Protein AF-A0A2A2RXU0-F1 (afdb_monomer_lite)

Sequence (77 aa):
MNPSPAITLTQTVEQLERLNSALAALRRDLLPGQPRKFAILAEGPLEDMRRLQEEIQQLTCVITAGGASHQELALAG

Foldseek 3Di:
DDDDLVVVLVVLVVVLVVLVVVLVVLCVVACVPPVVVNVVVVPVSVVSNVVSVVSNVVSVVVVVVVVVVVVVVVVPD

Structure (mmCIF, N/CA/C/O backbone):
data_AF-A0A2A2RXU0-F1
#
_entry.id   AF-A0A2A2RXU0-F1
#
loop_
_atom_site.group_PDB
_atom_site.id
_atom_site.type_symbol
_atom_site.label_atom_id
_atom_site.label_alt_id
_atom_site.label_comp_id
_atom_site.label_asym_id
_atom_site.label_entity_id
_atom_site.label_seq_id
_atom_site.pdbx_PDB_ins_code
_atom_site.Cartn_x
_atom_site.Cartn_y
_atom_site.Cartn_z
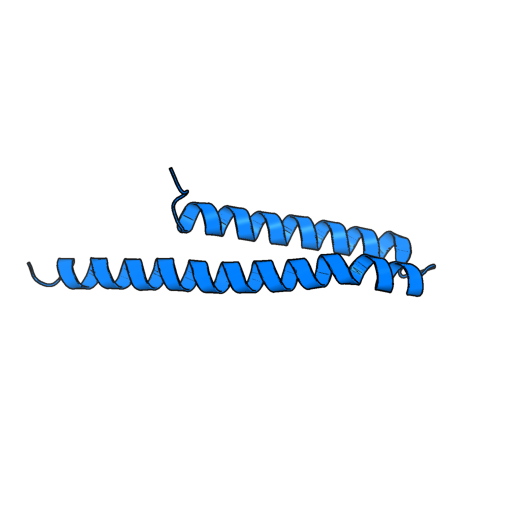_atom_site.occupancy
_atom_site.B_iso_or_equiv
_atom_site.auth_seq_id
_atom_site.auth_comp_id
_atom_site.auth_asym_id
_atom_site.auth_atom_id
_atom_site.pdbx_PDB_model_num
ATOM 1 N N . MET A 1 1 ? 22.947 8.926 -10.995 1.00 59.38 1 MET A N 1
ATOM 2 C CA . MET A 1 1 ? 22.648 7.660 -11.698 1.00 59.38 1 MET A CA 1
ATOM 3 C C . MET A 1 1 ? 21.215 7.302 -11.357 1.00 59.38 1 MET A C 1
ATOM 5 O O . MET A 1 1 ? 20.920 7.242 -10.172 1.00 59.38 1 MET A O 1
ATOM 9 N N . ASN A 1 2 ? 20.328 7.158 -12.343 1.00 75.06 2 ASN A N 1
ATOM 10 C CA . ASN A 1 2 ? 18.981 6.648 -12.074 1.00 75.06 2 ASN A CA 1
ATOM 11 C C . ASN A 1 2 ? 19.084 5.153 -11.717 1.00 75.06 2 ASN A C 1
ATOM 13 O O . ASN A 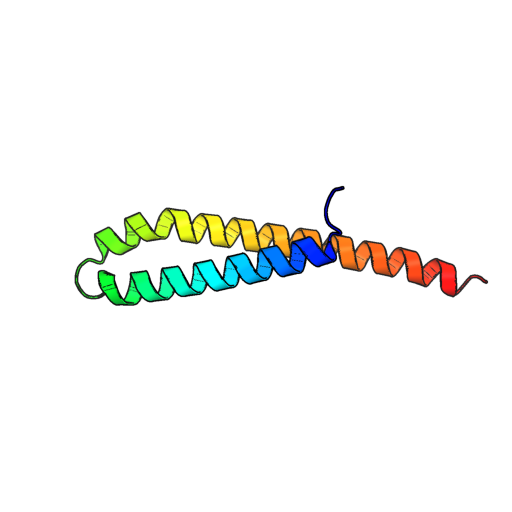1 2 ? 19.883 4.460 -12.356 1.00 75.06 2 ASN A O 1
ATOM 17 N N . PRO A 1 3 ? 18.360 4.662 -10.693 1.00 83.44 3 PRO A N 1
ATOM 18 C CA . PRO A 1 3 ? 18.368 3.244 -10.345 1.00 83.44 3 PRO A CA 1
ATOM 19 C C . PRO A 1 3 ? 17.879 2.388 -11.521 1.00 83.44 3 PRO A C 1
ATOM 21 O O . PRO A 1 3 ? 17.087 2.838 -12.348 1.00 83.44 3 PRO A O 1
ATOM 24 N N . SER A 1 4 ? 18.369 1.148 -11.602 1.00 93.50 4 SER A N 1
ATOM 25 C CA . SER A 1 4 ? 17.857 0.168 -12.568 1.00 93.50 4 SER A CA 1
ATOM 26 C C . SER A 1 4 ? 16.369 -0.104 -12.298 1.00 93.50 4 SER A C 1
ATOM 28 O O . SER A 1 4 ? 16.005 -0.206 -11.123 1.00 93.50 4 SER A O 1
ATOM 30 N N . PRO A 1 5 ? 15.528 -0.314 -13.332 1.00 93.25 5 PRO A N 1
ATOM 31 C CA . PRO A 1 5 ? 14.109 -0.635 -13.160 1.00 93.25 5 PRO A CA 1
ATOM 32 C C . PRO A 1 5 ? 13.843 -1.791 -12.187 1.00 93.25 5 PRO A C 1
ATOM 34 O O . PRO A 1 5 ? 12.862 -1.758 -11.453 1.00 93.25 5 PRO A O 1
ATOM 37 N N . ALA A 1 6 ? 14.734 -2.787 -12.127 1.00 94.12 6 ALA A N 1
ATOM 38 C CA . ALA A 1 6 ? 14.618 -3.906 -11.189 1.00 94.12 6 ALA A CA 1
ATOM 39 C C . ALA A 1 6 ? 14.811 -3.482 -9.722 1.00 94.12 6 ALA A C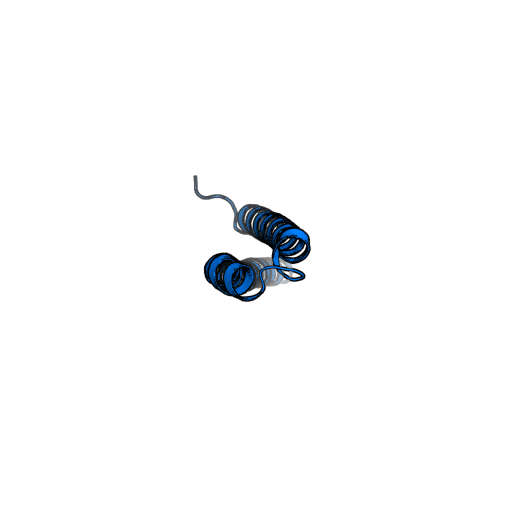 1
ATOM 41 O O . ALA A 1 6 ? 14.107 -3.969 -8.844 1.00 94.12 6 ALA A O 1
ATOM 42 N N . ILE A 1 7 ? 15.736 -2.554 -9.455 1.00 96.06 7 ILE A N 1
ATOM 43 C CA . ILE A 1 7 ? 15.949 -2.009 -8.107 1.00 96.06 7 ILE A CA 1
ATOM 44 C C . ILE A 1 7 ? 14.740 -1.167 -7.703 1.00 96.06 7 ILE A C 1
ATOM 46 O O . ILE A 1 7 ? 14.241 -1.320 -6.590 1.00 96.06 7 ILE A O 1
ATOM 50 N N . THR A 1 8 ? 14.248 -0.323 -8.616 1.00 96.75 8 THR A N 1
ATOM 51 C CA . THR A 1 8 ? 13.041 0.474 -8.380 1.00 96.75 8 THR A CA 1
ATOM 52 C C . THR A 1 8 ? 11.848 -0.430 -8.089 1.00 96.75 8 THR A C 1
ATOM 54 O O . THR A 1 8 ? 11.175 -0.209 -7.094 1.00 96.75 8 THR A O 1
ATOM 57 N N . LEU A 1 9 ? 11.643 -1.505 -8.860 1.00 97.62 9 LEU A N 1
ATOM 58 C CA . LEU A 1 9 ? 10.545 -2.449 -8.633 1.00 97.62 9 LEU A CA 1
ATOM 59 C C . LEU A 1 9 ? 10.579 -3.039 -7.218 1.00 97.62 9 LEU A C 1
ATOM 61 O O . LEU A 1 9 ? 9.562 -3.011 -6.527 1.00 97.62 9 LEU A O 1
ATOM 65 N N . THR A 1 10 ? 11.738 -3.527 -6.770 1.00 97.94 10 THR A N 1
ATOM 66 C CA . THR A 1 10 ? 11.895 -4.051 -5.405 1.00 97.94 10 THR A CA 1
ATOM 67 C C . THR A 1 10 ? 11.535 -2.993 -4.362 1.00 97.94 10 THR A C 1
ATOM 69 O O . THR A 1 10 ? 10.753 -3.265 -3.454 1.00 97.94 10 THR A O 1
ATOM 72 N N . GLN A 1 11 ? 12.031 -1.764 -4.517 1.00 98.19 11 GLN A N 1
ATOM 73 C CA . GLN A 1 11 ? 11.749 -0.670 -3.583 1.00 98.19 11 GLN A CA 1
ATOM 74 C C . GLN A 1 11 ? 10.262 -0.283 -3.556 1.00 98.19 11 GLN A C 1
ATOM 76 O O . GLN A 1 11 ? 9.710 -0.057 -2.475 1.00 98.19 11 GLN A O 1
ATOM 81 N N . THR A 1 12 ? 9.604 -0.237 -4.717 1.00 98.31 12 THR A N 1
ATOM 82 C CA . THR A 1 12 ? 8.172 0.074 -4.839 1.00 98.31 12 THR A CA 1
ATOM 83 C C . THR A 1 12 ? 7.316 -1.018 -4.188 1.00 98.31 12 THR A C 1
ATOM 85 O O . THR A 1 12 ? 6.362 -0.702 -3.472 1.00 98.31 12 THR A O 1
ATOM 88 N N . VAL A 1 13 ? 7.681 -2.297 -4.350 1.00 98.62 13 VAL A N 1
ATOM 89 C CA . VAL A 1 13 ? 7.014 -3.423 -3.668 1.00 98.62 13 VAL A CA 1
ATOM 90 C C . VAL A 1 13 ? 7.166 -3.311 -2.153 1.00 98.62 13 VAL A C 1
ATOM 92 O O . VAL A 1 13 ? 6.165 -3.340 -1.437 1.00 98.62 13 VAL A O 1
ATOM 95 N N . GLU A 1 14 ? 8.381 -3.097 -1.649 1.00 98.69 14 GLU A N 1
ATOM 96 C CA . GLU A 1 14 ? 8.605 -2.938 -0.208 1.00 98.69 14 GLU A CA 1
ATOM 97 C C . GLU A 1 14 ? 7.834 -1.736 0.366 1.00 98.69 14 GLU A C 1
ATOM 99 O O . GLU A 1 14 ? 7.347 -1.767 1.500 1.00 98.69 14 GLU A O 1
ATOM 104 N N . GLN A 1 15 ? 7.712 -0.647 -0.400 1.00 98.56 15 GLN A N 1
ATOM 105 C CA . GLN A 1 15 ? 6.917 0.507 0.011 1.00 98.56 15 GLN A CA 1
ATOM 106 C C . GLN A 1 15 ? 5.429 0.162 0.110 1.00 98.56 15 GLN A C 1
ATOM 108 O O . GLN A 1 15 ? 4.789 0.540 1.096 1.00 98.56 15 GLN A O 1
ATOM 113 N N . LEU A 1 16 ? 4.894 -0.584 -0.858 1.00 98.75 16 LEU A N 1
ATOM 114 C CA . LEU A 1 16 ? 3.512 -1.057 -0.834 1.00 98.75 16 LEU A CA 1
ATOM 115 C C . LEU A 1 16 ? 3.250 -1.974 0.372 1.00 98.75 16 LEU A C 1
ATOM 117 O O . LEU A 1 16 ? 2.229 -1.822 1.046 1.00 98.75 16 LEU A O 1
ATOM 121 N N . GLU A 1 17 ? 4.177 -2.875 0.700 1.00 98.62 17 GLU A N 1
ATOM 122 C CA . GLU A 1 17 ? 4.073 -3.770 1.863 1.00 98.62 17 GLU A CA 1
ATOM 123 C C . GLU A 1 17 ? 4.069 -3.010 3.196 1.00 98.62 17 GLU A C 1
ATOM 125 O O . GLU A 1 17 ? 3.244 -3.286 4.081 1.00 98.62 17 GLU A O 1
ATOM 130 N N . ARG A 1 18 ? 4.954 -2.013 3.339 1.00 98.56 18 ARG A N 1
ATOM 131 C CA . ARG A 1 18 ? 4.986 -1.137 4.520 1.00 98.56 18 ARG A CA 1
ATOM 132 C C . ARG A 1 18 ? 3.678 -0.365 4.674 1.00 98.56 18 ARG A C 1
ATOM 134 O O . ARG A 1 18 ? 3.133 -0.307 5.777 1.00 98.56 18 ARG A O 1
ATOM 141 N N . LEU A 1 19 ? 3.155 0.189 3.580 1.00 98.12 19 LEU A N 1
ATOM 142 C CA . LEU A 1 19 ? 1.912 0.958 3.595 1.00 98.12 19 LEU A CA 1
ATOM 143 C C . LEU A 1 19 ? 0.701 0.077 3.927 1.00 98.12 19 LEU A C 1
ATOM 145 O O . LEU A 1 19 ? -0.125 0.454 4.759 1.00 98.12 19 LEU A O 1
ATOM 149 N N . ASN A 1 20 ? 0.645 -1.132 3.366 1.00 98.25 20 ASN A N 1
ATOM 150 C CA . ASN A 1 20 ? -0.386 -2.116 3.688 1.00 98.25 20 ASN A CA 1
ATOM 151 C C . ASN A 1 20 ? -0.360 -2.493 5.183 1.00 98.25 20 ASN A C 1
ATOM 153 O O . ASN A 1 20 ? -1.397 -2.523 5.849 1.00 98.25 20 ASN A O 1
ATOM 157 N N . SER A 1 21 ? 0.835 -2.699 5.744 1.00 98.50 21 SER A N 1
ATOM 158 C CA . SER A 1 21 ? 1.012 -2.991 7.173 1.00 98.50 21 SER A CA 1
ATOM 159 C C . SER A 1 21 ? 0.551 -1.831 8.064 1.00 98.50 21 SER A C 1
ATOM 161 O O . SER A 1 21 ? -0.151 -2.050 9.055 1.00 98.50 21 SER A O 1
ATOM 163 N N . ALA A 1 22 ? 0.885 -0.592 7.692 1.00 97.81 22 ALA A N 1
ATOM 164 C CA . ALA A 1 22 ? 0.448 0.606 8.407 1.00 97.81 22 ALA A CA 1
ATOM 165 C C . ALA A 1 22 ? -1.081 0.780 8.361 1.00 97.81 22 ALA A C 1
ATOM 167 O O . ALA A 1 22 ? -1.706 1.043 9.390 1.00 97.81 22 ALA A O 1
ATOM 168 N N . LEU A 1 23 ? -1.704 0.565 7.198 1.00 98.12 23 LEU A N 1
ATOM 169 C CA . LEU A 1 23 ? -3.156 0.654 7.046 1.00 98.12 23 LEU A CA 1
ATOM 170 C C . LEU A 1 23 ? -3.882 -0.440 7.844 1.00 98.12 23 LEU A C 1
ATOM 172 O O . LEU A 1 23 ? -4.927 -0.186 8.450 1.00 98.12 23 LEU A O 1
ATOM 176 N N . ALA A 1 24 ? -3.314 -1.647 7.908 1.00 98.38 24 ALA A N 1
ATOM 177 C CA . ALA A 1 24 ? -3.847 -2.733 8.724 1.00 98.38 24 ALA A CA 1
ATOM 178 C C . ALA A 1 24 ? -3.797 -2.420 10.230 1.00 98.38 24 ALA A C 1
ATOM 180 O O . ALA A 1 24 ? -4.744 -2.759 10.950 1.00 98.38 24 ALA A O 1
ATOM 181 N N . ALA A 1 25 ? -2.729 -1.770 10.705 1.00 98.38 25 ALA A N 1
ATOM 182 C CA . ALA A 1 25 ? -2.634 -1.277 12.079 1.00 98.38 25 ALA A CA 1
ATOM 183 C C . ALA A 1 25 ? -3.678 -0.180 12.343 1.00 98.38 25 ALA A C 1
ATOM 185 O O . ALA A 1 25 ? -4.502 -0.323 13.244 1.00 98.38 25 ALA A O 1
ATOM 186 N N . LEU A 1 26 ? -3.753 0.830 11.469 1.00 97.81 26 LEU A N 1
ATOM 187 C CA . LEU A 1 26 ? -4.734 1.915 11.564 1.00 97.81 26 LEU A CA 1
ATOM 188 C C . LEU A 1 26 ? -6.178 1.391 11.622 1.00 97.81 26 LEU A C 1
ATOM 190 O O . LEU A 1 26 ? -6.995 1.867 12.412 1.00 97.81 26 LEU A O 1
ATOM 194 N N . ARG A 1 27 ? -6.493 0.379 10.805 1.00 98.12 27 ARG A N 1
ATOM 195 C CA . ARG A 1 27 ? -7.806 -0.276 10.793 1.00 98.12 27 ARG A CA 1
ATOM 196 C C . ARG A 1 27 ? -8.116 -0.942 12.127 1.00 98.12 27 ARG A C 1
ATOM 198 O O . ARG A 1 27 ? -9.233 -0.811 12.615 1.00 98.12 27 ARG A O 1
ATOM 205 N N . ARG A 1 28 ? -7.152 -1.654 12.709 1.00 98.44 28 ARG A N 1
ATOM 206 C CA . ARG A 1 28 ? -7.316 -2.340 13.998 1.00 98.44 28 ARG A CA 1
ATOM 207 C C . ARG A 1 28 ? -7.588 -1.351 15.127 1.00 98.44 28 ARG A C 1
ATOM 209 O O . ARG A 1 28 ? -8.466 -1.604 15.946 1.00 98.44 28 ARG A O 1
ATOM 216 N N . ASP A 1 29 ? -6.876 -0.231 15.116 1.00 98.19 29 ASP A N 1
ATOM 217 C CA . ASP A 1 29 ? -6.918 0.752 16.197 1.00 98.19 29 ASP A CA 1
ATOM 218 C C . ASP A 1 29 ? -8.156 1.653 16.122 1.00 98.19 29 ASP A C 1
ATOM 220 O O . ASP A 1 29 ? -8.699 2.060 17.150 1.00 98.19 29 ASP A O 1
ATOM 224 N N . LEU A 1 30 ? -8.620 1.980 14.909 1.00 98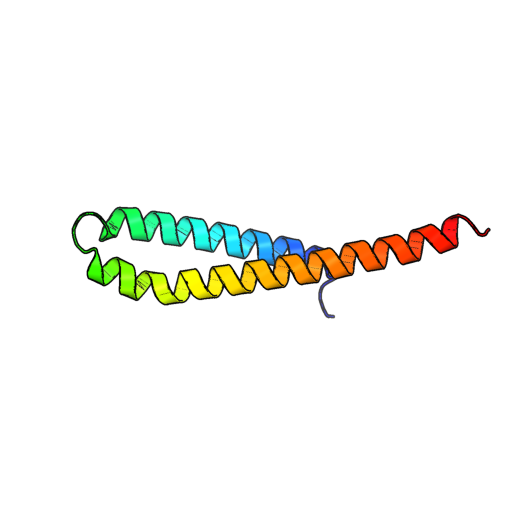.19 30 LEU A N 1
ATOM 225 C CA . LEU A 1 30 ? -9.673 2.979 14.718 1.00 98.19 30 LEU A CA 1
ATOM 226 C C . LEU A 1 30 ? -11.012 2.411 14.264 1.00 98.19 30 LEU A C 1
ATOM 228 O O . LEU A 1 30 ? -12.038 2.945 14.677 1.00 98.19 30 LEU A O 1
ATOM 232 N N . LEU A 1 31 ? -11.057 1.367 13.433 1.00 96.62 31 LEU A N 1
ATOM 233 C CA . LEU A 1 31 ? -12.322 0.931 12.831 1.00 96.62 31 LEU A CA 1
ATOM 234 C C . LEU A 1 31 ? -13.386 0.505 13.866 1.00 96.62 31 LEU A C 1
ATOM 236 O O . LEU A 1 31 ? -14.537 0.904 13.685 1.00 96.62 31 LEU A O 1
ATOM 240 N N . PRO A 1 32 ? -13.054 -0.218 14.960 1.00 98.06 32 PRO A N 1
ATOM 241 C CA . PRO A 1 32 ? -14.065 -0.677 15.917 1.00 98.06 32 PRO A CA 1
ATOM 242 C C . PRO A 1 32 ? -14.797 0.443 16.672 1.00 98.06 32 PRO A C 1
ATOM 244 O O . PRO A 1 32 ? -15.956 0.267 17.033 1.00 98.06 32 PRO A O 1
ATOM 247 N N . GLY A 1 33 ? -14.141 1.582 16.926 1.00 98.12 33 GLY A N 1
ATOM 248 C CA . GLY A 1 33 ? -14.702 2.668 17.749 1.00 98.12 33 GLY A CA 1
ATOM 249 C C . GLY A 1 33 ? -14.808 4.026 17.055 1.00 98.12 33 GLY A C 1
ATOM 250 O O . GLY A 1 33 ? -15.508 4.914 17.532 1.00 98.12 33 GLY A O 1
ATOM 251 N N . GLN A 1 34 ? -14.108 4.219 15.938 1.00 98.00 34 GLN A N 1
ATOM 252 C CA . GLN A 1 34 ? -13.996 5.489 15.218 1.00 98.00 34 GLN A CA 1
ATOM 253 C C . GLN A 1 34 ? -14.025 5.271 13.687 1.00 98.00 34 GLN A C 1
ATOM 255 O O . GLN A 1 34 ? -13.119 5.727 12.980 1.00 98.00 34 GLN A O 1
ATOM 260 N N . PRO A 1 35 ? -15.067 4.621 13.128 1.00 97.75 35 PRO A N 1
ATOM 261 C CA . PRO A 1 35 ? -15.098 4.226 11.715 1.00 97.75 35 PRO A CA 1
ATOM 262 C C . PRO A 1 35 ? -14.996 5.414 10.749 1.00 97.75 35 PRO A C 1
ATOM 264 O O . PRO A 1 35 ? -14.307 5.330 9.736 1.00 97.75 35 PRO A O 1
ATOM 267 N N . ARG A 1 36 ? -15.604 6.561 11.085 1.00 98.25 36 ARG A N 1
ATOM 268 C CA . ARG A 1 36 ? -15.502 7.782 10.266 1.00 98.25 36 ARG A CA 1
ATOM 269 C C . ARG A 1 36 ? -14.084 8.355 10.245 1.00 98.25 36 ARG A C 1
ATOM 271 O O . ARG A 1 36 ? -13.630 8.822 9.209 1.00 98.25 36 ARG A O 1
ATOM 278 N N . LYS A 1 37 ? -13.380 8.311 11.380 1.00 97.62 37 LYS A N 1
ATOM 279 C CA . LYS A 1 37 ? -11.988 8.770 11.470 1.00 97.62 37 LYS A CA 1
ATOM 280 C C . LYS A 1 37 ? -11.063 7.844 10.686 1.00 97.62 37 LYS A C 1
ATOM 282 O O . LYS A 1 37 ? -10.184 8.335 9.989 1.00 97.62 37 LYS A O 1
ATOM 287 N N . PHE A 1 38 ? -11.291 6.531 10.772 1.00 98.44 38 PHE A N 1
ATOM 288 C CA . PHE A 1 38 ? -10.578 5.563 9.945 1.00 98.44 38 PHE A CA 1
ATOM 289 C C . PHE A 1 38 ? -10.764 5.862 8.456 1.00 98.44 38 PHE A C 1
ATOM 291 O O . PHE A 1 38 ? -9.766 5.970 7.759 1.00 98.44 38 PHE A O 1
ATOM 298 N N . ALA A 1 39 ? -12.005 6.052 7.988 1.00 97.81 39 ALA A N 1
ATOM 299 C CA . ALA A 1 39 ? -12.282 6.323 6.577 1.00 97.81 39 ALA A CA 1
ATOM 300 C C . ALA A 1 39 ? -11.485 7.529 6.053 1.00 97.81 39 ALA A C 1
ATOM 302 O O . ALA A 1 39 ? -10.735 7.381 5.097 1.00 97.81 39 ALA A O 1
ATOM 303 N N . ILE A 1 40 ? -11.550 8.668 6.753 1.00 98.12 40 ILE A N 1
ATOM 304 C CA . ILE A 1 40 ? -10.831 9.895 6.369 1.00 98.12 40 ILE A CA 1
ATOM 305 C C . ILE A 1 40 ? -9.312 9.668 6.331 1.00 98.12 40 ILE A C 1
ATOM 307 O O . ILE A 1 40 ? -8.638 10.092 5.399 1.00 98.12 40 ILE A O 1
ATOM 311 N N . LEU A 1 41 ? -8.753 9.000 7.345 1.00 97.75 41 LEU A N 1
ATOM 312 C CA . LEU A 1 41 ? -7.308 8.761 7.415 1.00 97.75 41 LEU A CA 1
ATOM 313 C C . LEU A 1 41 ? -6.828 7.681 6.436 1.00 97.75 41 LEU A C 1
ATOM 315 O O . LEU A 1 41 ? -5.645 7.657 6.110 1.00 97.75 41 LEU A O 1
ATOM 319 N N . ALA A 1 42 ? -7.715 6.792 5.986 1.00 98.06 42 ALA A N 1
ATOM 320 C CA . ALA A 1 42 ? -7.405 5.732 5.034 1.00 98.06 42 ALA A CA 1
ATOM 321 C C . ALA A 1 42 ? -7.409 6.211 3.575 1.00 98.06 42 ALA A C 1
ATOM 323 O O . ALA A 1 42 ? -6.752 5.579 2.754 1.00 98.06 42 ALA A O 1
ATOM 324 N N . GLU A 1 43 ? -8.098 7.311 3.245 1.00 97.75 43 GLU A N 1
ATOM 325 C CA . GLU A 1 43 ? -8.217 7.824 1.868 1.00 97.75 43 GLU A CA 1
ATOM 326 C C . GLU A 1 43 ? -6.853 8.049 1.198 1.00 97.75 43 GLU A C 1
ATOM 328 O O . GLU A 1 43 ? -6.598 7.501 0.128 1.00 97.75 43 GLU A O 1
ATOM 333 N N . GLY A 1 44 ? -5.956 8.797 1.850 1.00 97.06 44 GLY A N 1
ATOM 334 C CA . GLY A 1 44 ? -4.603 9.053 1.339 1.00 97.06 44 GLY A CA 1
ATOM 335 C C . GLY A 1 44 ? -3.787 7.768 1.132 1.00 97.06 44 GLY A C 1
ATOM 336 O O . GLY A 1 44 ? -3.372 7.500 0.007 1.00 97.06 44 GLY A O 1
ATOM 337 N N . PRO A 1 45 ? -3.612 6.927 2.170 1.00 97.06 45 PRO A N 1
ATOM 338 C CA . PRO A 1 45 ? -2.934 5.639 2.045 1.00 97.06 45 PRO A CA 1
ATOM 339 C C . PRO A 1 45 ? -3.496 4.732 0.945 1.00 97.06 45 PRO A C 1
ATOM 341 O O . PRO A 1 45 ? -2.725 4.093 0.237 1.00 97.06 45 PRO A O 1
ATOM 344 N N . LEU A 1 46 ? -4.819 4.661 0.775 1.00 98.19 46 LEU A N 1
ATOM 345 C CA . LEU A 1 46 ? -5.435 3.836 -0.270 1.00 98.19 46 LEU A CA 1
ATOM 346 C C . LEU A 1 46 ? -5.117 4.355 -1.678 1.00 98.19 46 LEU A C 1
ATOM 348 O O . LEU A 1 46 ? -4.839 3.560 -2.577 1.00 98.19 46 LEU A O 1
ATOM 352 N N . GLU A 1 47 ? -5.119 5.672 -1.867 1.00 98.50 47 GLU A N 1
ATOM 353 C CA . GLU A 1 47 ? -4.718 6.290 -3.132 1.00 98.50 47 GLU A CA 1
ATOM 354 C C . GLU A 1 47 ? -3.223 6.073 -3.420 1.00 98.50 47 GLU A C 1
ATOM 356 O O . GLU A 1 47 ? -2.856 5.724 -4.544 1.00 98.50 47 GLU A O 1
ATOM 361 N N . ASP A 1 48 ? -2.359 6.187 -2.411 1.00 98.38 48 ASP A N 1
ATOM 362 C CA . ASP A 1 48 ? -0.929 5.893 -2.551 1.00 98.38 48 ASP A CA 1
ATOM 363 C C . ASP A 1 48 ? -0.686 4.415 -2.903 1.00 98.38 48 ASP A C 1
ATOM 365 O O . ASP A 1 48 ? 0.134 4.111 -3.771 1.00 98.38 48 ASP A O 1
ATOM 369 N N . MET A 1 49 ? -1.440 3.482 -2.305 1.00 98.50 49 MET A N 1
ATOM 370 C CA . MET A 1 49 ? -1.381 2.060 -2.670 1.00 98.50 49 MET A CA 1
ATOM 371 C C . MET A 1 49 ? -1.739 1.835 -4.142 1.00 98.50 49 MET A C 1
ATOM 373 O O . MET A 1 49 ? -1.049 1.073 -4.821 1.00 98.50 49 MET A O 1
ATOM 377 N N . ARG A 1 50 ? -2.780 2.508 -4.651 1.00 98.50 50 ARG A N 1
ATOM 378 C CA . ARG A 1 50 ? -3.179 2.418 -6.064 1.00 98.50 50 ARG A CA 1
ATOM 379 C C . ARG A 1 50 ? -2.050 2.884 -6.989 1.00 98.50 50 ARG A C 1
ATOM 381 O O . ARG A 1 50 ? -1.740 2.204 -7.963 1.00 98.50 50 ARG A O 1
ATOM 388 N N . ARG A 1 51 ? -1.389 3.997 -6.658 1.00 98.62 51 ARG A N 1
ATOM 389 C CA . ARG A 1 51 ? -0.256 4.523 -7.443 1.00 98.62 51 ARG A CA 1
ATOM 390 C C . ARG A 1 51 ? 0.941 3.578 -7.448 1.00 98.62 51 ARG A C 1
ATOM 392 O O . ARG A 1 51 ? 1.499 3.315 -8.508 1.00 98.62 51 ARG A O 1
ATOM 399 N N . LEU A 1 52 ? 1.303 3.026 -6.288 1.00 98.69 52 LEU A N 1
ATOM 400 C CA . LEU A 1 52 ? 2.402 2.059 -6.184 1.00 98.69 52 LEU A CA 1
ATOM 401 C C . LEU A 1 52 ? 2.116 0.791 -7.000 1.00 98.69 52 LEU A C 1
ATOM 403 O O . LEU A 1 52 ? 3.015 0.255 -7.642 1.00 98.69 52 LEU A O 1
ATOM 407 N N . GLN A 1 53 ? 0.866 0.318 -7.019 1.00 98.69 53 GLN A N 1
ATOM 408 C CA . GLN A 1 53 ? 0.463 -0.821 -7.849 1.00 98.69 53 GLN A CA 1
ATOM 409 C C . GLN A 1 53 ? 0.601 -0.528 -9.349 1.00 98.69 53 GLN A C 1
ATOM 411 O O . GLN A 1 53 ? 1.087 -1.382 -10.091 1.00 98.69 53 GLN A O 1
ATOM 416 N N . GLU A 1 54 ? 0.218 0.669 -9.796 1.00 98.56 54 GLU A N 1
ATOM 417 C CA . GLU A 1 54 ? 0.401 1.103 -11.188 1.00 98.56 54 GLU A CA 1
ATOM 418 C C . GLU A 1 54 ? 1.885 1.193 -11.562 1.00 98.56 54 GLU A C 1
ATOM 420 O O . GLU A 1 54 ? 2.290 0.718 -12.623 1.00 98.56 54 GLU A O 1
ATOM 425 N N . GLU A 1 55 ? 2.718 1.726 -10.671 1.00 98.31 55 GLU A N 1
ATOM 426 C CA . GLU A 1 55 ? 4.165 1.800 -10.874 1.00 98.31 55 GLU A CA 1
ATOM 427 C C . GLU A 1 55 ? 4.807 0.402 -10.950 1.00 98.31 55 GLU A C 1
ATOM 429 O O . GLU A 1 55 ? 5.602 0.134 -11.852 1.00 98.31 55 GLU A O 1
ATOM 434 N N . ILE A 1 56 ? 4.402 -0.533 -10.082 1.00 98.38 56 ILE A N 1
ATOM 435 C CA . ILE A 1 56 ? 4.829 -1.943 -10.137 1.00 98.38 56 ILE A CA 1
ATOM 436 C C . ILE A 1 56 ? 4.480 -2.569 -11.492 1.00 98.38 56 ILE A C 1
ATOM 438 O O . ILE A 1 56 ? 5.317 -3.256 -12.089 1.00 98.38 56 ILE A O 1
ATOM 442 N N . GLN A 1 57 ? 3.267 -2.332 -12.000 1.00 98.25 57 GLN A N 1
ATOM 443 C CA . GLN A 1 57 ? 2.840 -2.843 -13.306 1.00 98.25 57 GLN A CA 1
ATOM 444 C C . GLN A 1 57 ? 3.700 -2.271 -14.440 1.00 98.25 57 GLN A C 1
ATOM 446 O O . GLN A 1 57 ? 4.163 -3.022 -15.303 1.00 98.25 57 GLN A O 1
ATOM 451 N N . GLN A 1 58 ? 3.965 -0.964 -14.417 1.00 97.31 58 GLN A N 1
ATOM 452 C CA . GLN A 1 58 ? 4.805 -0.295 -15.413 1.00 97.31 58 GLN A CA 1
ATOM 453 C C . GLN A 1 58 ? 6.245 -0.819 -15.388 1.00 97.31 58 GLN A C 1
ATOM 455 O O . GLN A 1 58 ? 6.782 -1.190 -16.432 1.00 97.31 58 GLN A O 1
ATOM 460 N N . LEU A 1 59 ? 6.856 -0.914 -14.206 1.00 96.00 59 LEU A N 1
ATOM 461 C CA . LEU A 1 59 ? 8.221 -1.418 -14.039 1.00 96.00 59 LEU A CA 1
ATOM 462 C C . LEU A 1 59 ? 8.341 -2.880 -14.480 1.00 96.00 59 LEU A C 1
ATOM 464 O O . LEU A 1 59 ? 9.293 -3.238 -15.173 1.00 96.00 59 LEU A O 1
ATOM 468 N N . THR A 1 60 ? 7.348 -3.710 -14.156 1.00 96.06 60 THR A N 1
ATOM 469 C CA . THR A 1 60 ? 7.291 -5.108 -14.610 1.00 96.06 60 THR A CA 1
ATOM 470 C C . THR A 1 60 ? 7.217 -5.200 -16.137 1.00 96.06 60 THR A C 1
ATOM 472 O O . THR A 1 60 ? 7.934 -5.998 -16.746 1.00 96.06 60 THR A O 1
ATOM 475 N N . CYS A 1 61 ? 6.406 -4.353 -16.778 1.00 95.12 61 CYS A N 1
ATOM 476 C CA . CYS A 1 61 ? 6.324 -4.272 -18.238 1.00 95.12 61 CYS A CA 1
ATOM 477 C C . CYS A 1 61 ? 7.676 -3.874 -18.858 1.00 95.12 61 CYS A C 1
ATOM 479 O O . CYS A 1 61 ? 8.154 -4.533 -19.779 1.00 95.12 61 CYS A O 1
ATOM 481 N N . VAL A 1 62 ? 8.351 -2.863 -18.301 1.00 93.31 62 VAL A N 1
ATOM 482 C CA . VAL A 1 62 ? 9.678 -2.424 -18.769 1.00 93.31 62 VAL A CA 1
ATOM 483 C C . VAL A 1 62 ? 10.722 -3.538 -18.645 1.00 93.31 62 VAL A C 1
ATOM 485 O O . VAL A 1 62 ? 11.481 -3.774 -19.584 1.00 93.31 62 VAL A O 1
ATOM 488 N N . ILE A 1 63 ? 10.762 -4.245 -17.513 1.00 93.12 63 ILE A N 1
ATOM 489 C CA . ILE A 1 63 ? 11.729 -5.329 -17.276 1.00 93.12 63 ILE A CA 1
ATOM 490 C C . ILE A 1 63 ? 11.492 -6.495 -18.242 1.00 93.12 63 ILE A C 1
ATOM 492 O O . ILE A 1 63 ? 12.440 -7.012 -18.831 1.00 93.12 63 ILE A O 1
ATOM 496 N N . THR A 1 64 ? 10.234 -6.893 -18.437 1.00 92.75 64 THR A N 1
ATOM 497 C CA . THR A 1 64 ? 9.883 -8.005 -19.335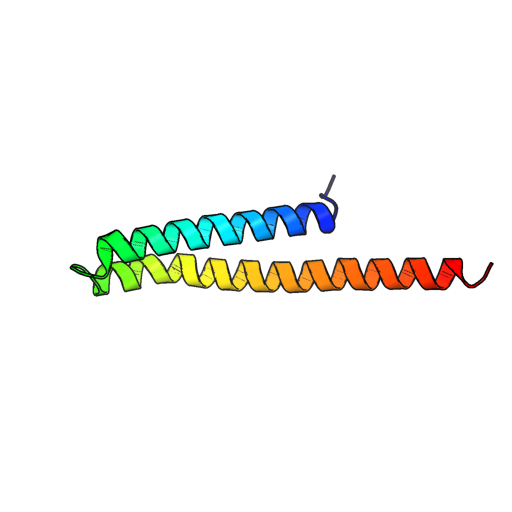 1.00 92.75 64 THR A CA 1
ATOM 498 C C . THR A 1 64 ? 10.111 -7.657 -20.808 1.00 92.75 64 THR A C 1
ATOM 500 O O . THR A 1 64 ? 10.679 -8.471 -21.537 1.00 92.75 64 THR A O 1
ATOM 503 N N . ALA A 1 65 ? 9.781 -6.436 -21.238 1.00 88.00 65 ALA A N 1
ATOM 504 C CA . ALA A 1 65 ? 10.073 -5.950 -22.590 1.00 88.00 65 ALA A CA 1
ATOM 505 C C . ALA A 1 65 ? 11.589 -5.821 -22.854 1.00 88.00 65 ALA A C 1
ATOM 507 O O . ALA A 1 65 ? 12.079 -6.189 -23.927 1.00 88.00 65 ALA A O 1
ATOM 508 N N . GLY A 1 66 ? 12.354 -5.362 -21.857 1.00 76.62 66 GLY A N 1
ATOM 509 C CA . GLY A 1 66 ? 13.818 -5.316 -21.917 1.00 76.62 66 GLY A CA 1
ATOM 510 C C . GLY A 1 66 ? 14.461 -6.706 -21.988 1.00 76.62 66 GLY A C 1
ATOM 511 O O . GLY A 1 66 ? 15.449 -6.889 -22.699 1.00 76.62 66 GLY A O 1
ATOM 512 N N . GLY A 1 67 ? 13.875 -7.697 -21.309 1.00 63.25 67 GLY A N 1
ATOM 513 C CA . GLY A 1 67 ? 14.312 -9.096 -21.354 1.00 63.25 67 GLY A CA 1
ATOM 514 C C . GLY A 1 67 ? 14.048 -9.780 -22.699 1.00 63.25 67 GLY A C 1
ATOM 515 O O . GLY A 1 67 ? 14.930 -10.466 -23.212 1.00 63.25 67 GLY A O 1
ATOM 516 N N . ALA A 1 68 ? 12.885 -9.536 -23.314 1.00 59.38 68 ALA A N 1
ATOM 517 C CA . ALA A 1 68 ? 12.539 -10.082 -24.633 1.00 59.38 68 ALA A CA 1
ATOM 518 C C . ALA A 1 68 ? 13.510 -9.605 -25.730 1.00 59.38 68 ALA A C 1
ATOM 520 O O . ALA A 1 68 ? 14.008 -10.402 -26.523 1.00 59.38 68 ALA A O 1
ATOM 521 N N . SER A 1 69 ? 13.874 -8.320 -25.685 1.00 56.91 69 SER A N 1
ATOM 522 C CA . SER A 1 69 ? 14.822 -7.697 -26.621 1.00 56.91 69 SER A CA 1
ATOM 523 C C . SER A 1 69 ? 16.234 -8.302 -26.545 1.00 56.91 69 SER A C 1
ATOM 525 O O . SER A 1 69 ? 16.961 -8.314 -27.535 1.00 56.91 69 SER A O 1
ATOM 527 N N . HIS A 1 70 ? 16.646 -8.807 -25.374 1.00 54.16 70 HIS A N 1
ATOM 528 C CA . HIS A 1 70 ? 17.960 -9.435 -25.181 1.00 54.16 70 HIS A CA 1
ATOM 529 C C . HIS A 1 70 ? 17.990 -10.898 -25.654 1.00 54.16 70 HIS A C 1
ATOM 531 O O . HIS A 1 70 ? 19.045 -11.403 -26.037 1.00 54.16 70 HIS A O 1
ATOM 537 N N . GLN A 1 71 ? 16.840 -11.578 -25.649 1.00 50.97 71 GLN A N 1
ATOM 538 C CA . GLN A 1 71 ? 16.729 -12.995 -25.995 1.00 50.97 71 GLN A CA 1
ATOM 539 C C . GLN A 1 71 ? 16.622 -13.234 -27.513 1.00 50.97 71 GLN A C 1
ATOM 541 O O . GLN A 1 71 ? 17.123 -14.248 -27.995 1.00 50.97 71 GLN A O 1
ATOM 546 N N . GLU A 1 72 ? 16.072 -12.287 -28.284 1.00 48.94 72 G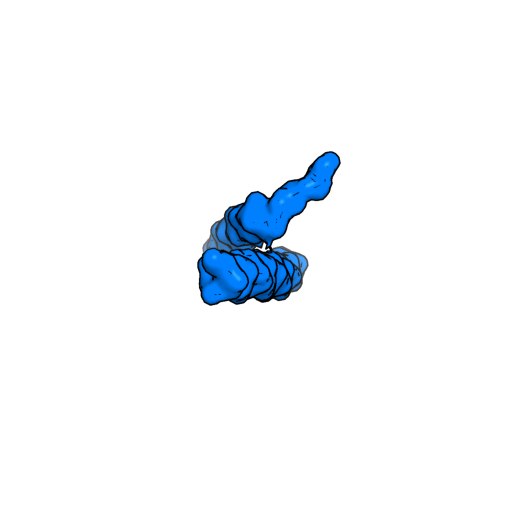LU A N 1
ATOM 547 C CA . GLU A 1 72 ? 16.052 -12.342 -29.760 1.00 48.94 72 GLU A CA 1
ATOM 548 C C . GLU A 1 72 ? 17.448 -12.192 -30.394 1.00 48.94 72 GLU A C 1
ATOM 550 O O . GLU A 1 72 ? 17.755 -12.862 -31.378 1.00 48.94 72 GLU A O 1
ATOM 555 N N . LEU A 1 73 ? 18.335 -11.383 -29.803 1.00 51.75 73 LEU A N 1
ATOM 556 C CA . LEU A 1 73 ? 19.724 -11.231 -30.268 1.00 51.75 73 LEU A CA 1
ATOM 557 C C . LEU A 1 73 ? 20.589 -12.472 -29.991 1.00 51.75 73 LEU A C 1
ATOM 559 O O . LEU A 1 73 ? 21.514 -12.749 -30.748 1.00 51.75 73 LEU A O 1
ATOM 563 N N . ALA A 1 74 ? 20.286 -13.234 -28.936 1.00 54.56 74 ALA A N 1
ATOM 564 C CA . ALA A 1 74 ? 21.051 -14.422 -28.548 1.00 54.56 74 ALA A CA 1
ATOM 565 C C . ALA A 1 74 ? 20.747 -15.669 -29.402 1.00 54.56 74 ALA A C 1
ATOM 567 O O . ALA A 1 74 ? 21.508 -16.629 -29.367 1.00 54.56 74 ALA A O 1
ATOM 568 N N . LEU A 1 75 ? 19.642 -15.668 -30.155 1.00 54.69 75 LEU A N 1
ATOM 569 C CA . LEU A 1 75 ? 19.242 -16.767 -31.047 1.00 54.69 75 LEU A CA 1
ATOM 570 C C . LEU A 1 75 ? 19.639 -16.523 -32.515 1.00 54.69 75 LEU A C 1
ATOM 572 O O . LEU A 1 75 ? 19.438 -17.400 -33.353 1.00 54.69 75 LEU A O 1
ATOM 576 N N . ALA A 1 76 ? 20.180 -15.341 -32.830 1.00 54.88 76 ALA A N 1
ATOM 577 C CA . ALA A 1 76 ? 20.533 -14.911 -34.183 1.00 54.88 76 ALA A CA 1
ATOM 578 C C . ALA A 1 76 ? 22.052 -14.918 -34.475 1.00 54.88 76 ALA A C 1
ATOM 580 O O . ALA A 1 76 ? 22.466 -14.394 -35.511 1.00 54.88 76 ALA A O 1
ATOM 581 N N . GLY A 1 77 ? 22.876 -15.490 -33.589 1.00 44.56 77 GLY A N 1
ATOM 582 C CA . GLY A 1 77 ? 24.333 -15.633 -33.745 1.00 44.56 77 GLY A CA 1
ATOM 583 C C . GLY A 1 77 ? 24.802 -17.046 -33.440 1.00 44.56 77 GLY A C 1
ATOM 584 O O . GLY A 1 77 ? 25.841 -17.434 -34.016 1.00 44.56 77 GLY A O 1
#

pLDDT: mean 89.92, std 15.9, range [44.56, 98.75]

Secondary structure (DSSP, 8-state):
-PPPHHHHHHHHHHHHHHHHHHHHHHHHHHTTT-HHHHHHHHHHHHHHHHHHHHHHHHHHHHHHHHHHHHHHHHT--

Radius of gyration: 18.51 Å; chains: 1; bounding box: 40×27×52 Å